Protein AF-A0A7Y4VAV0-F1 (afdb_monomer)

Foldseek 3Di:
DLVVLLVVLLVLLVVLLVQLVVQVVDDPVDVVFWGWDPQNSVVSNVLSPCSNVQSVPSVSSLVSLQVLLVVLCLQLVQCVVVQFHRVPRGGGHPSSSVVSNVSSVVSNCNSVPHDD

Sequence (116 aa):
MGALVSPLTRILGVVFVLIGVLGFFMSSPLLGIFEVDTIHNVIHLASGVVALVVGGNHAMARLYLIIFGLVYAAVALIGYMQGTTVLGIFPVNDADNILHAVIGAACLVVGFGSKS

Solvent-accessible surface area (backbone atoms only — not comparable to full-atom values): 5562 Å² total; per-residue (Å²): 78,56,86,48,32,29,58,50,30,32,51,49,9,52,52,25,34,50,50,16,53,46,51,78,80,48,65,71,37,44,96,76,63,32,49,55,45,75,59,44,19,50,53,30,29,54,53,7,49,52,27,49,71,32,17,82,40,61,70,52,13,27,50,47,27,36,55,52,11,52,50,26,39,49,48,17,53,46,22,67,75,59,60,48,25,42,93,81,69,36,54,35,38,72,58,38,27,51,50,29,36,53,51,8,50,54,25,35,53,38,24,70,58,22,78,130

Mean predicted aligned error: 2.39 Å

Structure (mmCIF, N/CA/C/O backbone):
data_AF-A0A7Y4VAV0-F1
#
_entry.id   AF-A0A7Y4VAV0-F1
#
loop_
_atom_site.group_PDB
_atom_site.id
_atom_site.type_symbol
_atom_site.label_atom_id
_atom_site.label_alt_id
_atom_site.label_comp_id
_atom_site.label_asym_id
_atom_site.label_entity_id
_atom_site.label_seq_id
_atom_site.pdbx_PDB_ins_code
_atom_site.Cartn_x
_atom_site.Cartn_y
_atom_site.Cartn_z
_atom_site.occupancy
_atom_site.B_iso_or_equiv
_atom_site.auth_seq_id
_atom_site.auth_comp_id
_atom_site.auth_asym_id
_atom_site.auth_atom_id
_atom_site.pdbx_PDB_model_num
ATOM 1 N N . MET A 1 1 ? -18.422 -3.225 8.120 1.00 83.19 1 MET A N 1
ATOM 2 C CA . MET A 1 1 ? -16.975 -3.368 7.831 1.00 83.19 1 MET A CA 1
ATOM 3 C C . MET A 1 1 ? -16.034 -2.977 8.975 1.00 83.19 1 MET A C 1
ATOM 5 O O . MET A 1 1 ? -14.845 -3.220 8.838 1.00 83.19 1 MET A O 1
ATOM 9 N N . GLY A 1 2 ? -16.501 -2.437 10.113 1.00 89.56 2 GLY A N 1
ATOM 10 C CA . GLY A 1 2 ? -15.606 -1.961 11.186 1.00 89.56 2 GLY A CA 1
ATOM 11 C C . GLY A 1 2 ? -14.581 -2.986 11.696 1.00 89.56 2 GLY A C 1
ATOM 12 O O . GLY A 1 2 ? -13.421 -2.631 11.867 1.00 89.56 2 GLY A O 1
ATOM 13 N N . ALA A 1 3 ? -14.978 -4.255 11.841 1.00 94.12 3 ALA A N 1
ATOM 14 C CA . ALA A 1 3 ? -14.088 -5.338 12.271 1.00 94.12 3 ALA A CA 1
ATOM 15 C C . ALA A 1 3 ? -12.962 -5.669 11.271 1.00 94.12 3 ALA A C 1
ATOM 17 O O . ALA A 1 3 ? -11.978 -6.290 11.655 1.00 94.12 3 ALA A O 1
ATOM 18 N N . LEU A 1 4 ? -13.090 -5.258 10.003 1.00 96.81 4 LEU A N 1
ATOM 19 C CA . LEU A 1 4 ? -12.103 -5.529 8.954 1.00 96.81 4 LEU A CA 1
ATOM 20 C C . LEU A 1 4 ? -11.006 -4.466 8.874 1.00 96.81 4 LEU A C 1
ATOM 22 O O . LEU A 1 4 ? -9.968 -4.746 8.291 1.00 96.81 4 LEU A O 1
ATOM 26 N N . VAL A 1 5 ? -11.211 -3.281 9.462 1.00 98.25 5 VAL A N 1
ATOM 27 C CA . VAL A 1 5 ? -10.295 -2.136 9.335 1.00 98.25 5 VAL A CA 1
ATOM 28 C C . VAL A 1 5 ? -8.883 -2.506 9.793 1.00 98.25 5 VAL A C 1
ATOM 30 O O . VAL A 1 5 ? -7.972 -2.576 8.976 1.00 98.25 5 VAL A O 1
ATOM 33 N N . SER A 1 6 ? -8.698 -2.81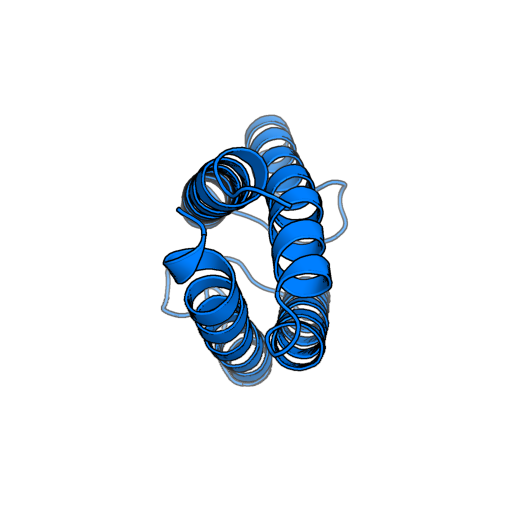5 11.078 1.00 97.88 6 SER A N 1
ATOM 34 C CA . SER A 1 6 ? -7.373 -3.144 11.616 1.00 97.88 6 SER A CA 1
ATOM 35 C C . SER A 1 6 ? -6.747 -4.403 10.995 1.00 97.88 6 SER A C 1
ATOM 37 O O . SER A 1 6 ? -5.568 -4.342 10.638 1.00 97.88 6 SER A O 1
ATOM 39 N N . PRO A 1 7 ? -7.471 -5.533 10.827 1.00 98.19 7 PRO A N 1
ATOM 40 C CA . PRO A 1 7 ? -6.908 -6.713 10.173 1.00 98.19 7 PRO A CA 1
ATOM 41 C C . PRO A 1 7 ? -6.442 -6.441 8.743 1.00 98.19 7 PRO A C 1
ATOM 43 O O . PRO A 1 7 ? -5.314 -6.794 8.410 1.00 98.19 7 PRO A O 1
ATOM 46 N N . LEU A 1 8 ? -7.261 -5.774 7.921 1.00 98.31 8 LEU A N 1
ATOM 47 C CA . LEU A 1 8 ? -6.904 -5.466 6.538 1.00 98.31 8 LEU A CA 1
ATOM 48 C C . LEU A 1 8 ? -5.672 -4.563 6.479 1.00 98.31 8 LEU A C 1
ATOM 50 O O . LEU A 1 8 ? -4.724 -4.889 5.772 1.00 98.31 8 LEU A O 1
ATOM 54 N N . THR A 1 9 ? -5.643 -3.476 7.256 1.00 98.69 9 THR A N 1
ATOM 55 C CA . THR A 1 9 ? -4.489 -2.566 7.299 1.00 98.69 9 THR A CA 1
ATOM 56 C C . THR A 1 9 ? -3.203 -3.304 7.677 1.00 98.69 9 THR A C 1
ATOM 58 O O . THR A 1 9 ? -2.170 -3.095 7.050 1.00 98.69 9 THR A O 1
ATOM 61 N N . ARG A 1 10 ? -3.250 -4.211 8.661 1.00 98.62 10 ARG A N 1
ATOM 62 C CA . ARG A 1 10 ? -2.074 -4.995 9.071 1.00 98.62 10 ARG A CA 1
ATOM 63 C C . ARG A 1 10 ? -1.650 -6.017 8.020 1.00 98.62 10 ARG A C 1
ATOM 65 O O . ARG A 1 10 ? -0.456 -6.155 7.785 1.00 98.62 10 ARG A O 1
ATOM 72 N N . ILE A 1 11 ? -2.602 -6.712 7.392 1.00 98.69 11 ILE A N 1
ATOM 73 C CA . ILE A 1 11 ? -2.319 -7.678 6.319 1.00 98.69 11 ILE A CA 1
ATOM 74 C C . ILE A 1 11 ? -1.648 -6.969 5.145 1.00 98.69 11 ILE A C 1
ATOM 76 O O . ILE A 1 11 ? -0.594 -7.417 4.702 1.00 98.69 11 ILE A O 1
ATOM 80 N N . LEU A 1 12 ? -2.203 -5.838 4.698 1.00 98.50 12 LEU A N 1
ATOM 81 C CA . LEU A 1 12 ? -1.570 -4.999 3.681 1.00 98.50 12 LEU A CA 1
ATOM 82 C C . LEU A 1 12 ? -0.170 -4.593 4.138 1.00 98.50 12 LEU A C 1
ATOM 84 O O . LEU A 1 12 ? 0.784 -4.797 3.401 1.00 98.50 12 LEU A O 1
ATOM 88 N N . GLY A 1 13 ? -0.024 -4.126 5.379 1.00 98.75 13 GLY A N 1
ATOM 89 C CA . GLY A 1 13 ? 1.271 -3.776 5.955 1.00 98.75 13 GLY A CA 1
ATOM 90 C C . GLY A 1 13 ? 2.330 -4.866 5.813 1.00 98.75 13 GLY A C 1
ATOM 91 O O . GLY A 1 13 ? 3.416 -4.604 5.302 1.00 98.75 13 GLY A O 1
ATOM 92 N N . VAL A 1 14 ? 2.002 -6.101 6.199 1.00 98.81 14 VAL A N 1
ATOM 93 C CA . VAL A 1 14 ? 2.910 -7.249 6.053 1.00 98.81 14 VAL A CA 1
ATOM 94 C C . VAL A 1 14 ? 3.218 -7.525 4.582 1.00 98.81 14 VAL A C 1
ATOM 96 O O . VAL A 1 14 ? 4.386 -7.654 4.228 1.00 98.81 14 VAL A O 1
ATOM 99 N N . VAL A 1 15 ? 2.199 -7.587 3.720 1.00 98.50 15 VAL A N 1
ATOM 100 C CA . VAL A 1 15 ? 2.376 -7.879 2.287 1.00 98.50 15 VAL A CA 1
ATOM 101 C C . VAL A 1 15 ? 3.272 -6.836 1.617 1.00 98.50 15 VAL A C 1
ATOM 103 O O . VAL A 1 15 ? 4.220 -7.204 0.930 1.00 98.50 15 VAL A O 1
ATOM 106 N N . PHE A 1 16 ? 3.035 -5.549 1.866 1.00 98.56 16 PHE A N 1
ATOM 107 C CA . PHE A 1 16 ? 3.810 -4.452 1.287 1.00 98.56 16 PHE A CA 1
ATOM 108 C C . PHE A 1 16 ? 5.258 -4.418 1.773 1.00 98.56 16 PHE A C 1
ATOM 110 O O . PHE A 1 16 ? 6.160 -4.189 0.970 1.00 98.56 16 PHE A O 1
ATOM 117 N N . VAL A 1 17 ? 5.505 -4.701 3.057 1.00 98.81 17 VAL A N 1
ATOM 118 C CA . VAL A 1 17 ? 6.876 -4.849 3.569 1.00 98.81 17 VAL A CA 1
ATOM 119 C C . VAL A 1 17 ? 7.576 -6.025 2.891 1.00 98.81 17 VAL A C 1
ATOM 121 O O . VAL A 1 17 ? 8.700 -5.867 2.424 1.00 98.81 17 VAL A O 1
ATOM 124 N N . LEU A 1 18 ? 6.924 -7.188 2.801 1.00 98.50 18 LEU A N 1
ATOM 125 C CA . LEU A 1 18 ? 7.520 -8.376 2.188 1.00 98.50 18 LEU A CA 1
ATOM 126 C C . LEU A 1 18 ? 7.843 -8.147 0.710 1.00 98.50 18 LEU A C 1
ATOM 128 O O . LEU A 1 18 ? 8.969 -8.400 0.298 1.00 98.50 18 LEU A O 1
ATOM 132 N N . ILE A 1 19 ? 6.893 -7.636 -0.072 1.00 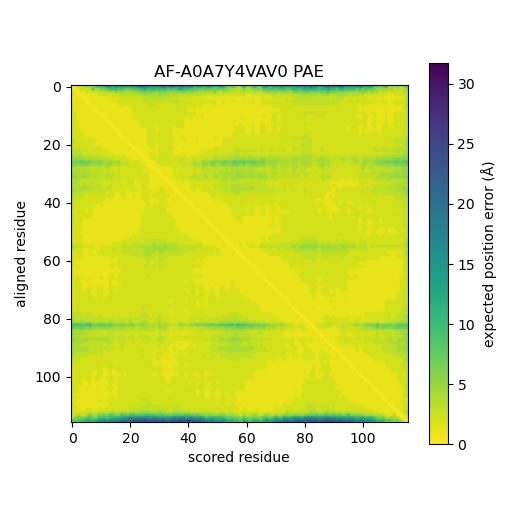97.75 19 ILE A N 1
ATOM 133 C CA . ILE A 1 19 ? 7.090 -7.364 -1.501 1.00 97.75 19 ILE A CA 1
ATOM 134 C C . ILE A 1 19 ? 8.139 -6.269 -1.718 1.00 97.75 19 ILE A C 1
ATOM 136 O O . ILE A 1 19 ? 9.027 -6.448 -2.547 1.00 97.75 19 ILE A O 1
ATOM 140 N N . GLY A 1 20 ? 8.102 -5.189 -0.929 1.00 98.00 20 GLY A N 1
ATOM 141 C CA . GLY A 1 20 ? 9.108 -4.129 -0.989 1.00 98.00 20 GLY A CA 1
ATOM 142 C C . GLY A 1 20 ? 10.517 -4.642 -0.691 1.00 98.00 20 GLY A C 1
ATOM 143 O O . GLY A 1 20 ? 11.454 -4.267 -1.383 1.00 98.00 20 GLY A O 1
ATOM 144 N N . VAL A 1 21 ? 10.680 -5.544 0.284 1.00 98.50 21 VAL A N 1
ATOM 145 C CA . VAL A 1 21 ? 11.970 -6.196 0.563 1.00 98.50 21 VAL A CA 1
ATOM 146 C C . VAL A 1 21 ? 12.367 -7.133 -0.576 1.00 98.50 21 VAL A C 1
ATOM 148 O O . VAL A 1 21 ? 13.473 -7.009 -1.094 1.00 98.50 21 VAL A O 1
ATOM 151 N N . LEU A 1 22 ? 11.487 -8.049 -0.990 1.00 98.06 22 LEU A N 1
ATOM 152 C CA . LEU A 1 22 ? 11.778 -9.036 -2.035 1.00 98.06 22 LEU A CA 1
ATOM 153 C C . LEU A 1 22 ? 12.196 -8.379 -3.354 1.00 98.06 22 LEU A C 1
ATOM 155 O O . LEU A 1 22 ? 13.113 -8.875 -4.005 1.00 98.06 22 LEU A O 1
ATOM 159 N N . GLY A 1 23 ? 11.598 -7.243 -3.712 1.00 97.44 23 GLY A N 1
ATOM 160 C CA . GLY A 1 23 ? 11.946 -6.507 -4.923 1.00 97.44 23 GLY A CA 1
ATOM 161 C C . GLY A 1 23 ? 13.393 -5.995 -4.974 1.00 97.44 23 GLY A C 1
ATOM 162 O O . GLY A 1 23 ? 13.898 -5.759 -6.066 1.00 97.44 23 GLY A O 1
ATOM 163 N N . PHE A 1 24 ? 14.096 -5.864 -3.841 1.00 97.56 24 PHE A N 1
ATOM 164 C CA . PHE A 1 24 ? 15.533 -5.538 -3.834 1.00 97.56 24 PHE A CA 1
ATOM 165 C C . PHE A 1 24 ? 16.440 -6.751 -4.070 1.00 97.56 24 PHE A C 1
ATOM 167 O O . PHE A 1 24 ? 17.615 -6.581 -4.390 1.00 97.56 24 PHE A O 1
ATOM 174 N N . PHE A 1 25 ? 15.923 -7.965 -3.879 1.00 96.81 25 PHE A N 1
ATOM 175 C CA . PHE A 1 25 ? 16.709 -9.204 -3.915 1.00 96.81 25 PHE A CA 1
ATOM 176 C C . PHE A 1 25 ? 16.317 -10.139 -5.063 1.00 96.81 25 PHE A C 1
ATOM 178 O O . PHE A 1 25 ? 16.977 -11.156 -5.276 1.00 96.81 25 PHE A O 1
ATOM 185 N N . MET A 1 26 ? 15.257 -9.817 -5.800 1.00 96.25 26 MET A N 1
ATOM 186 C CA . MET A 1 26 ? 14.745 -10.599 -6.921 1.00 96.25 26 MET A CA 1
ATOM 187 C C . MET A 1 26 ? 14.790 -9.777 -8.210 1.00 96.25 26 MET A C 1
ATOM 189 O O . MET A 1 26 ? 14.745 -8.551 -8.184 1.00 96.25 26 MET A O 1
ATOM 193 N N . SER A 1 27 ? 14.883 -10.457 -9.352 1.00 94.56 27 SER A N 1
ATOM 194 C CA . SER A 1 27 ? 14.823 -9.803 -10.661 1.00 94.56 27 SER A CA 1
ATOM 195 C C . SER A 1 27 ? 13.423 -9.248 -10.945 1.00 94.56 27 SER A C 1
ATOM 197 O O . SER A 1 27 ? 12.433 -9.876 -10.569 1.00 94.56 27 SER A O 1
ATOM 199 N N . SER A 1 28 ? 13.350 -8.112 -11.649 1.00 94.94 28 SER A N 1
ATOM 200 C CA . SER A 1 28 ? 12.102 -7.657 -12.277 1.00 94.94 28 SER A CA 1
ATOM 201 C C . SER A 1 28 ? 11.850 -8.452 -13.568 1.00 94.94 28 SER A C 1
ATOM 203 O O . SER A 1 28 ? 12.819 -8.713 -14.294 1.00 94.94 28 SER A O 1
ATOM 205 N N . PRO A 1 29 ? 10.598 -8.833 -13.881 1.00 96.69 29 PRO A N 1
ATOM 206 C CA . PRO A 1 29 ? 9.389 -8.650 -1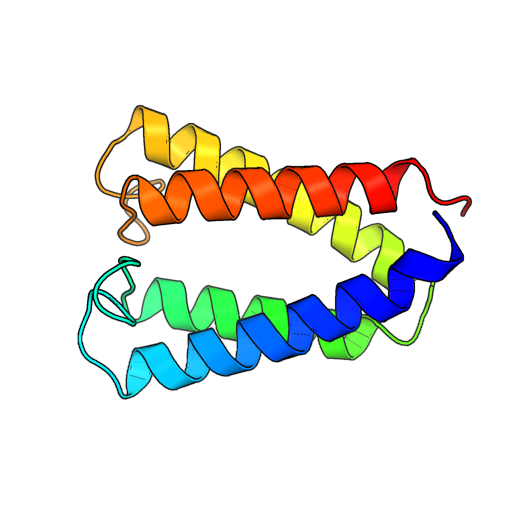3.070 1.00 96.69 29 PRO A CA 1
ATOM 207 C C . PRO A 1 29 ? 9.389 -9.527 -11.812 1.00 96.69 29 PRO A C 1
ATOM 209 O O . PRO A 1 29 ? 9.723 -10.715 -11.864 1.00 96.69 29 PRO A O 1
ATOM 212 N N . LEU A 1 30 ? 8.967 -8.971 -10.677 1.00 96.06 30 LEU A N 1
ATOM 213 C CA . LEU A 1 30 ? 8.842 -9.708 -9.425 1.00 96.06 30 LEU A CA 1
ATOM 214 C C . LEU A 1 30 ? 7.820 -10.841 -9.593 1.00 96.06 30 LEU A C 1
ATOM 216 O O . LEU A 1 30 ? 6.724 -10.644 -10.124 1.00 96.06 30 LEU A O 1
ATOM 220 N N . LEU A 1 31 ? 8.200 -12.049 -9.163 1.00 94.94 31 LEU A N 1
ATOM 221 C CA . LEU A 1 31 ? 7.451 -13.296 -9.400 1.00 94.94 31 LEU A CA 1
ATOM 222 C C . LEU A 1 31 ? 7.204 -13.613 -10.891 1.00 94.94 31 LEU A C 1
ATOM 224 O O . LEU A 1 31 ? 6.373 -14.462 -11.202 1.00 94.94 31 LEU A O 1
ATOM 228 N N . GLY A 1 32 ? 7.910 -12.947 -11.810 1.00 96.50 32 GLY A N 1
ATOM 229 C CA . GLY A 1 32 ? 7.679 -13.037 -13.251 1.00 96.50 32 GLY A CA 1
ATOM 230 C C . GLY A 1 32 ? 6.406 -12.331 -13.729 1.00 96.50 32 GLY A C 1
ATOM 231 O O . GLY A 1 32 ? 5.987 -12.578 -14.855 1.00 96.50 32 GLY A O 1
ATOM 232 N N . ILE A 1 33 ? 5.777 -11.496 -12.886 1.00 97.31 33 ILE A N 1
ATOM 233 C CA . ILE A 1 33 ? 4.458 -10.901 -13.161 1.00 97.31 33 ILE A CA 1
ATOM 234 C C . ILE A 1 33 ? 4.436 -9.381 -12.964 1.00 97.31 33 ILE A C 1
ATOM 236 O O . ILE A 1 33 ? 3.862 -8.695 -13.800 1.00 97.31 33 ILE A O 1
ATOM 240 N N . PHE A 1 34 ? 5.017 -8.849 -11.887 1.00 97.81 34 PHE A N 1
ATOM 241 C CA . PHE A 1 34 ? 4.829 -7.448 -11.473 1.00 97.81 34 PHE A CA 1
ATOM 242 C C . PHE A 1 34 ? 6.074 -6.609 -11.755 1.00 97.81 34 PHE A C 1
ATOM 244 O O . PHE A 1 34 ? 7.166 -6.991 -11.326 1.00 97.81 34 PHE A O 1
ATOM 251 N N . GLU A 1 35 ? 5.942 -5.489 -12.466 1.00 97.75 35 GLU A N 1
ATOM 252 C CA . GLU A 1 35 ? 7.082 -4.612 -12.729 1.00 97.75 35 GLU A CA 1
ATOM 253 C C . GLU A 1 35 ? 7.448 -3.829 -11.469 1.00 97.75 35 GLU A C 1
ATOM 255 O O . GLU A 1 35 ? 6.643 -3.113 -10.867 1.00 97.75 35 GLU A O 1
ATOM 260 N N . VAL A 1 36 ? 8.706 -3.954 -11.060 1.00 97.06 36 VAL A N 1
ATOM 261 C CA . VAL A 1 36 ? 9.233 -3.241 -9.901 1.00 97.06 36 VAL A CA 1
ATOM 262 C C . VAL A 1 36 ? 10.601 -2.667 -10.209 1.00 97.06 36 VAL A C 1
ATOM 264 O O . VAL A 1 36 ? 11.389 -3.214 -10.978 1.00 97.06 36 VAL A O 1
ATOM 267 N N . ASP A 1 37 ? 10.909 -1.565 -9.546 1.00 97.69 37 ASP A N 1
ATOM 268 C CA . ASP A 1 37 ? 12.245 -1.003 -9.501 1.00 97.69 37 ASP A CA 1
ATOM 269 C C . ASP A 1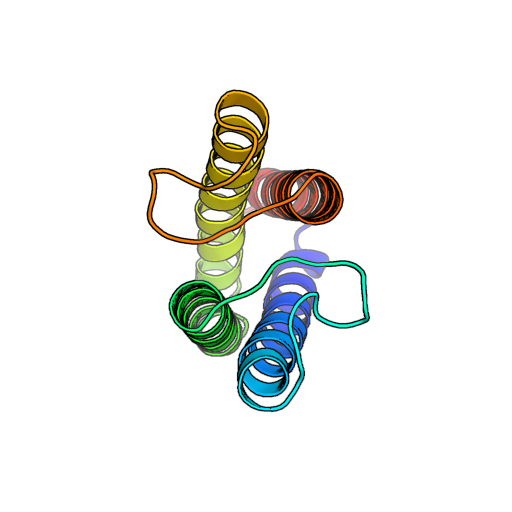 37 ? 12.574 -0.553 -8.075 1.00 97.69 37 ASP A C 1
ATOM 271 O O . ASP A 1 37 ? 11.789 -0.708 -7.134 1.00 97.69 37 ASP A O 1
ATOM 275 N N . THR A 1 38 ? 13.758 0.029 -7.909 1.00 98.12 38 THR A N 1
ATOM 276 C CA . THR A 1 38 ? 14.215 0.573 -6.630 1.00 98.12 38 THR A CA 1
ATOM 277 C C . THR A 1 38 ? 13.187 1.520 -6.005 1.00 98.12 38 THR A C 1
ATOM 279 O O . THR A 1 38 ? 12.934 1.430 -4.804 1.00 98.12 38 THR A O 1
ATOM 282 N N . ILE A 1 39 ? 12.584 2.421 -6.787 1.00 98.31 39 ILE A N 1
ATOM 283 C CA . ILE A 1 39 ? 11.661 3.435 -6.266 1.00 98.31 39 ILE A CA 1
ATOM 284 C C . ILE A 1 39 ? 10.334 2.786 -5.861 1.00 98.31 39 ILE A C 1
ATOM 286 O O . ILE A 1 39 ? 9.855 3.035 -4.752 1.00 98.31 39 ILE A O 1
ATOM 290 N N . HIS A 1 40 ? 9.779 1.906 -6.695 1.00 97.88 40 HIS A N 1
ATOM 291 C CA . HIS A 1 40 ? 8.556 1.157 -6.413 1.00 97.88 40 HIS A CA 1
ATOM 292 C C . HIS A 1 40 ? 8.697 0.349 -5.114 1.00 97.88 40 HIS A C 1
ATOM 294 O O . HIS A 1 40 ? 7.825 0.392 -4.244 1.00 97.88 40 HIS A O 1
ATOM 300 N N . ASN A 1 41 ? 9.848 -0.301 -4.921 1.00 98.44 41 ASN A N 1
ATOM 301 C CA . ASN A 1 41 ? 10.149 -1.083 -3.723 1.00 98.44 41 ASN A CA 1
ATOM 302 C C . ASN A 1 41 ? 10.228 -0.225 -2.453 1.00 98.44 41 ASN A C 1
ATOM 304 O O . ASN A 1 41 ? 9.699 -0.621 -1.411 1.00 98.44 41 ASN A O 1
ATOM 308 N N . VAL A 1 42 ? 10.835 0.968 -2.525 1.00 98.62 42 VAL A N 1
ATOM 309 C CA . VAL A 1 42 ? 10.840 1.923 -1.400 1.00 98.62 42 VAL A CA 1
ATOM 310 C C . VAL A 1 42 ? 9.419 2.380 -1.074 1.00 98.62 42 VAL A C 1
ATOM 312 O O . VAL A 1 42 ? 9.052 2.425 0.102 1.00 98.62 42 VAL A O 1
ATOM 315 N N . ILE A 1 43 ? 8.606 2.691 -2.088 1.00 98.31 43 ILE A N 1
ATOM 316 C CA . ILE A 1 43 ? 7.208 3.105 -1.905 1.00 98.31 43 ILE A CA 1
ATOM 317 C C . ILE A 1 43 ? 6.402 1.991 -1.226 1.00 98.31 43 ILE A C 1
ATOM 319 O O . ILE A 1 43 ? 5.671 2.267 -0.269 1.00 98.31 43 ILE A O 1
ATOM 323 N N . HIS A 1 44 ? 6.563 0.736 -1.656 1.00 98.44 44 HIS A N 1
ATOM 324 C CA . HIS A 1 44 ? 5.946 -0.425 -1.014 1.00 98.44 44 HIS A CA 1
ATOM 325 C C . HIS A 1 44 ? 6.386 -0.573 0.441 1.00 98.44 44 HIS A C 1
ATOM 327 O O . HIS A 1 44 ? 5.540 -0.647 1.334 1.00 98.44 44 HIS A O 1
ATOM 333 N N . LEU A 1 45 ? 7.691 -0.527 0.709 1.00 98.62 45 LEU A N 1
ATOM 334 C CA . LEU A 1 45 ? 8.219 -0.668 2.061 1.00 98.62 45 LEU A CA 1
ATOM 335 C C . LEU A 1 45 ? 7.698 0.435 2.993 1.00 98.62 45 LEU A C 1
ATOM 337 O O . LEU A 1 45 ? 7.206 0.140 4.083 1.00 98.62 45 LEU A O 1
ATOM 341 N N . ALA A 1 46 ? 7.747 1.695 2.556 1.00 98.62 46 ALA A N 1
ATOM 342 C CA . ALA A 1 46 ? 7.258 2.831 3.331 1.00 98.62 46 ALA A CA 1
ATOM 343 C C . ALA A 1 46 ? 5.751 2.718 3.603 1.00 98.62 46 ALA A C 1
ATOM 345 O O . ALA A 1 46 ? 5.311 2.872 4.744 1.00 98.62 46 ALA A O 1
ATOM 346 N N . SER A 1 47 ? 4.966 2.373 2.580 1.00 98.56 47 SER A N 1
ATOM 347 C CA . SER A 1 47 ? 3.522 2.170 2.709 1.00 98.56 47 SER A CA 1
ATOM 348 C C . SER A 1 47 ? 3.189 1.064 3.705 1.00 98.56 47 SER A C 1
ATOM 350 O O . SER A 1 47 ? 2.301 1.242 4.543 1.00 98.56 47 SER A O 1
ATOM 352 N N . GLY A 1 48 ? 3.918 -0.054 3.642 1.00 98.75 48 GLY A N 1
ATOM 353 C CA . GLY A 1 48 ? 3.719 -1.197 4.520 1.00 98.75 48 GLY A CA 1
ATOM 354 C C . GLY A 1 48 ? 4.080 -0.894 5.974 1.00 98.75 48 GLY A C 1
ATOM 355 O O . GLY A 1 48 ? 3.301 -1.196 6.878 1.00 98.75 48 GLY A O 1
ATOM 356 N N . VAL A 1 49 ? 5.206 -0.214 6.211 1.00 98.81 49 VAL A N 1
ATOM 357 C CA . VAL A 1 49 ? 5.615 0.226 7.556 1.00 98.81 49 VAL A CA 1
ATOM 358 C C . VAL A 1 49 ? 4.572 1.159 8.165 1.00 98.81 49 VAL A C 1
ATOM 360 O O . VAL A 1 49 ? 4.151 0.935 9.300 1.00 98.81 49 VAL A O 1
ATOM 363 N N . VAL A 1 50 ? 4.098 2.162 7.417 1.00 98.81 50 VAL A N 1
ATOM 364 C CA . VAL A 1 50 ? 3.047 3.072 7.899 1.00 98.81 50 VAL A CA 1
ATOM 365 C C . VAL A 1 50 ? 1.791 2.285 8.276 1.00 98.81 50 VAL A C 1
ATOM 367 O O . VAL A 1 50 ? 1.260 2.492 9.367 1.00 98.81 50 VAL A O 1
ATOM 370 N N . ALA A 1 51 ? 1.354 1.340 7.437 1.00 98.75 51 ALA A N 1
ATOM 371 C CA . ALA A 1 51 ? 0.188 0.504 7.715 1.00 98.75 51 ALA A CA 1
ATOM 372 C C . ALA A 1 51 ? 0.339 -0.296 9.020 1.00 98.75 51 ALA A C 1
ATOM 374 O O . ALA A 1 51 ? -0.585 -0.344 9.833 1.00 98.75 51 ALA A O 1
ATOM 375 N N . LEU A 1 52 ? 1.508 -0.899 9.255 1.00 98.75 52 LEU A N 1
ATOM 376 C CA . LEU A 1 52 ? 1.783 -1.660 10.477 1.00 98.75 52 LEU A CA 1
ATOM 377 C C . LEU A 1 52 ? 1.771 -0.769 11.722 1.00 98.75 52 LEU A C 1
ATOM 379 O O . LEU A 1 52 ? 1.189 -1.160 12.736 1.00 98.75 52 LEU A O 1
ATOM 383 N N . VAL A 1 53 ? 2.350 0.433 11.633 1.00 98.75 53 VAL A N 1
ATOM 384 C CA . VAL A 1 53 ? 2.359 1.417 12.725 1.00 98.75 53 VAL A CA 1
ATOM 385 C C . VAL A 1 53 ? 0.936 1.838 13.091 1.00 98.75 53 VAL A C 1
ATOM 387 O O . VAL A 1 53 ? 0.573 1.837 14.267 1.00 98.75 53 VAL A O 1
ATOM 390 N N . VAL A 1 54 ? 0.098 2.161 12.102 1.00 98.50 54 VAL A N 1
ATOM 391 C CA . VAL A 1 54 ? -1.261 2.660 12.371 1.00 98.50 54 VAL A CA 1
ATOM 392 C C . VAL A 1 54 ? -2.291 1.554 12.605 1.00 98.50 54 VAL A C 1
ATOM 394 O O . VAL A 1 54 ? -3.344 1.812 13.185 1.00 98.50 54 VAL A O 1
ATOM 397 N N . GLY A 1 55 ? -2.008 0.314 12.198 1.00 97.75 55 GLY A N 1
ATOM 398 C CA . GLY A 1 55 ? -2.973 -0.789 12.158 1.00 97.75 55 GLY A CA 1
ATOM 399 C C . GLY A 1 55 ? -3.553 -1.196 13.517 1.00 97.75 55 GLY A C 1
ATOM 400 O O . GLY A 1 55 ? -4.573 -1.882 13.571 1.00 97.75 55 GLY A O 1
ATOM 401 N N . GLY A 1 56 ? -2.922 -0.803 14.629 1.00 96.00 56 GLY A N 1
ATOM 402 C CA . GLY A 1 56 ? -3.438 -1.018 15.987 1.00 96.00 56 GLY A CA 1
ATOM 403 C C . GLY A 1 56 ? -4.455 0.010 16.478 1.00 96.00 56 GLY A C 1
ATOM 404 O O . GLY A 1 56 ? -5.132 -0.255 17.466 1.00 96.00 56 GLY A O 1
ATOM 405 N N . ASN A 1 57 ? -4.599 1.144 15.796 1.00 97.69 57 ASN A N 1
ATOM 406 C CA . ASN A 1 57 ? -5.573 2.173 16.133 1.00 97.69 57 ASN A CA 1
ATOM 407 C C . ASN A 1 57 ? -6.651 2.216 15.048 1.00 97.69 57 ASN A C 1
ATOM 409 O O . ASN A 1 57 ? -6.349 2.490 13.891 1.00 97.69 57 ASN A O 1
ATOM 413 N N . HIS A 1 58 ? -7.907 1.960 15.416 1.00 96.44 58 HIS A N 1
ATOM 414 C CA . HIS A 1 58 ? -9.003 1.848 14.449 1.00 96.44 58 HIS A CA 1
ATOM 415 C C . HIS A 1 58 ? -9.187 3.114 13.599 1.00 96.44 58 HIS A C 1
ATOM 417 O O . HIS A 1 58 ? -9.235 3.019 12.374 1.00 96.44 58 HIS A O 1
ATOM 423 N N . ALA A 1 59 ? -9.196 4.295 14.224 1.00 97.56 59 ALA A N 1
ATOM 424 C CA . ALA A 1 59 ? -9.378 5.563 13.521 1.00 97.56 59 ALA A CA 1
ATOM 425 C C . ALA A 1 59 ? -8.231 5.845 12.536 1.00 97.56 59 ALA A C 1
ATOM 427 O O . ALA A 1 59 ? -8.475 6.236 11.393 1.00 97.56 59 ALA A O 1
ATOM 428 N N . MET A 1 60 ? -6.984 5.597 12.949 1.00 98.25 60 MET A N 1
ATOM 429 C CA . MET A 1 60 ? -5.811 5.795 12.087 1.00 98.25 60 MET A CA 1
ATOM 430 C C . MET A 1 60 ? -5.737 4.750 10.969 1.00 98.2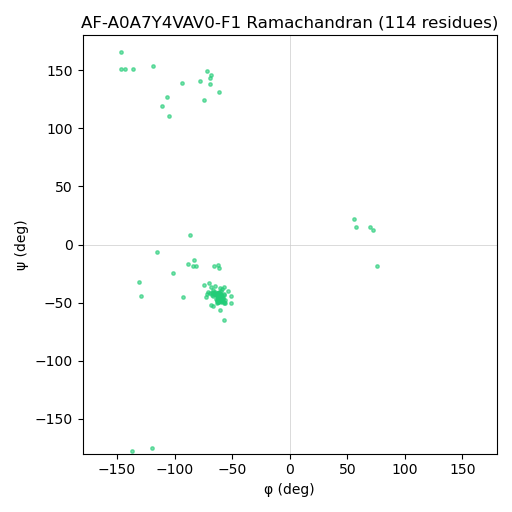5 60 MET A C 1
ATOM 432 O O . MET A 1 60 ? -5.459 5.096 9.824 1.00 98.25 60 MET A O 1
ATOM 436 N N . ALA A 1 61 ? -6.043 3.487 11.267 1.00 98.38 61 ALA A N 1
ATOM 437 C CA . ALA A 1 61 ? -6.110 2.413 10.282 1.00 98.38 61 ALA A CA 1
ATOM 438 C C . ALA A 1 61 ? -7.192 2.686 9.226 1.00 98.38 61 ALA A C 1
ATOM 440 O O . ALA A 1 61 ? -6.952 2.517 8.032 1.00 98.38 61 ALA A O 1
ATOM 441 N N . ARG A 1 62 ? -8.360 3.188 9.646 1.00 98.31 62 ARG A N 1
ATOM 442 C CA . ARG A 1 62 ? -9.438 3.610 8.744 1.00 98.31 62 ARG A CA 1
ATOM 443 C C . ARG A 1 62 ? -8.998 4.758 7.844 1.00 98.31 62 ARG A C 1
ATOM 445 O O . ARG A 1 62 ? -9.226 4.699 6.638 1.00 98.31 62 ARG A O 1
ATOM 452 N N . LEU A 1 63 ? -8.374 5.788 8.418 1.00 98.50 63 LEU A N 1
ATOM 453 C CA . LEU A 1 63 ? -7.858 6.923 7.654 1.00 98.50 63 LEU A CA 1
ATOM 454 C C . LEU A 1 63 ? -6.811 6.470 6.630 1.00 98.50 63 LEU A C 1
ATOM 456 O O . LEU A 1 63 ? -6.880 6.877 5.472 1.00 98.50 63 LEU A O 1
ATOM 460 N N . TYR A 1 64 ? -5.903 5.578 7.032 1.00 98.62 64 TYR A N 1
ATOM 461 C CA . TYR A 1 64 ? -4.926 4.974 6.134 1.00 98.62 64 TYR A CA 1
ATOM 462 C C . TYR A 1 64 ? -5.602 4.261 4.964 1.00 98.62 64 TYR A C 1
ATOM 464 O O . TYR A 1 64 ? -5.259 4.555 3.830 1.00 98.62 64 TYR A O 1
ATOM 472 N N . LEU A 1 65 ? -6.594 3.391 5.199 1.00 98.69 65 LEU A N 1
ATOM 473 C CA . LEU A 1 65 ? -7.287 2.685 4.111 1.00 98.69 65 LEU A CA 1
ATOM 474 C C . LEU A 1 65 ? -7.947 3.650 3.118 1.00 98.69 65 LEU A C 1
ATOM 476 O O . LEU A 1 65 ? -7.901 3.415 1.917 1.00 98.69 65 LEU A O 1
ATOM 480 N N . ILE A 1 66 ? -8.530 4.753 3.591 1.00 98.75 66 ILE A N 1
ATOM 481 C CA . ILE A 1 66 ? -9.139 5.751 2.701 1.00 98.75 66 ILE A CA 1
ATOM 482 C C . ILE A 1 66 ? -8.066 6.436 1.849 1.00 98.75 66 ILE A C 1
ATOM 484 O O . ILE A 1 66 ? -8.178 6.448 0.625 1.00 98.75 66 ILE A O 1
ATOM 488 N N . ILE A 1 67 ? -7.020 6.981 2.476 1.00 98.75 67 ILE A N 1
ATOM 489 C CA . ILE A 1 67 ? -5.955 7.702 1.764 1.00 98.75 67 ILE A CA 1
ATOM 490 C C . ILE A 1 67 ? -5.228 6.759 0.804 1.00 98.75 67 ILE A C 1
ATOM 492 O O . ILE A 1 67 ? -5.098 7.055 -0.380 1.00 98.75 67 ILE A O 1
ATOM 496 N N . PHE A 1 68 ? -4.797 5.604 1.302 1.00 98.69 68 PHE A N 1
ATOM 497 C CA . PHE A 1 68 ? -4.092 4.593 0.528 1.00 98.69 68 PHE A CA 1
ATOM 498 C C . PHE A 1 68 ? -4.946 4.075 -0.629 1.00 98.69 68 PHE A C 1
ATOM 500 O O . PHE A 1 68 ? -4.460 3.959 -1.748 1.00 98.69 68 PHE A O 1
ATOM 507 N N . GLY A 1 69 ? -6.240 3.847 -0.391 1.00 98.81 69 GLY A N 1
ATOM 508 C CA . GLY A 1 69 ? -7.178 3.434 -1.426 1.00 98.81 69 GLY A CA 1
ATOM 509 C C . GLY A 1 69 ? -7.329 4.464 -2.549 1.00 98.81 69 GLY A C 1
ATOM 510 O O . GLY A 1 69 ? -7.338 4.089 -3.719 1.00 98.81 69 GLY A O 1
ATOM 511 N N . LEU A 1 70 ? -7.384 5.759 -2.213 1.00 98.81 70 LEU A N 1
ATOM 512 C CA . LEU A 1 70 ? -7.433 6.843 -3.202 1.00 98.81 70 LEU A CA 1
ATOM 513 C C . LEU A 1 70 ? -6.132 6.924 -4.006 1.00 98.81 70 LEU A C 1
ATOM 515 O O . LEU A 1 70 ? -6.176 7.061 -5.227 1.00 98.81 70 LEU A O 1
ATOM 519 N N . VAL A 1 71 ? -4.983 6.797 -3.335 1.00 98.62 71 VAL A N 1
ATOM 520 C CA . VAL A 1 71 ? -3.670 6.767 -3.993 1.00 98.62 71 VAL A CA 1
ATOM 521 C C . VAL A 1 71 ? -3.583 5.587 -4.959 1.00 98.62 71 VAL A C 1
ATOM 523 O O . VAL A 1 71 ? -3.204 5.780 -6.106 1.00 98.62 71 VAL A O 1
ATOM 526 N N . TYR A 1 72 ? -3.995 4.388 -4.549 1.00 98.31 72 TYR A N 1
ATOM 527 C CA . TYR A 1 72 ? -3.913 3.183 -5.382 1.00 98.31 72 TYR A CA 1
ATOM 528 C C . TYR A 1 72 ? -4.860 3.225 -6.579 1.00 98.31 72 TYR A C 1
ATOM 530 O O . TYR A 1 72 ? -4.488 2.807 -7.674 1.00 98.31 72 TYR A O 1
ATOM 538 N N . ALA A 1 73 ? -6.053 3.799 -6.404 1.00 98.62 73 ALA A N 1
ATOM 539 C CA . ALA A 1 73 ? -6.955 4.065 -7.517 1.00 98.62 73 ALA A CA 1
ATOM 540 C C . ALA A 1 73 ? -6.338 5.052 -8.525 1.00 98.62 73 ALA A C 1
ATOM 542 O O . ALA A 1 73 ? -6.428 4.830 -9.732 1.00 98.62 73 ALA A O 1
ATOM 543 N N . ALA A 1 74 ? -5.673 6.112 -8.048 1.00 98.62 74 ALA A N 1
ATOM 544 C CA . ALA A 1 74 ? -4.983 7.069 -8.911 1.00 98.62 74 ALA A CA 1
ATOM 545 C C . ALA A 1 74 ? -3.779 6.439 -9.631 1.00 98.62 74 ALA A C 1
ATOM 547 O O . ALA A 1 74 ? -3.629 6.632 -10.834 1.00 98.62 74 ALA A O 1
ATOM 548 N N . VAL A 1 75 ? -2.963 5.653 -8.922 1.00 98.44 75 VAL A N 1
ATOM 549 C CA . VAL A 1 75 ? -1.825 4.905 -9.483 1.00 98.44 75 VAL A CA 1
ATOM 550 C C . VAL A 1 75 ? -2.295 3.979 -10.604 1.00 98.44 75 VAL A C 1
ATOM 552 O O . VAL A 1 75 ? -1.750 4.051 -11.700 1.00 98.44 75 VAL A O 1
ATOM 555 N N . ALA A 1 76 ? -3.342 3.179 -10.374 1.00 98.50 76 ALA A N 1
ATOM 556 C CA . ALA A 1 76 ? -3.896 2.286 -11.392 1.00 98.50 76 ALA A CA 1
ATOM 557 C C . ALA A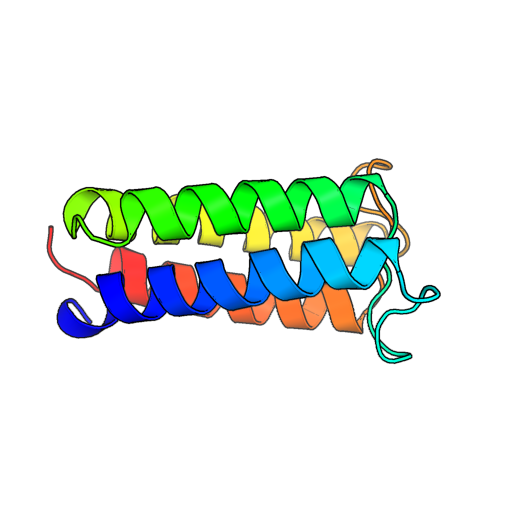 1 76 ? -4.430 3.050 -12.614 1.00 98.50 76 ALA A C 1
ATOM 559 O O . ALA A 1 76 ? -4.160 2.675 -13.753 1.00 98.50 76 ALA A O 1
ATOM 560 N N . LEU A 1 77 ? -5.172 4.141 -12.389 1.00 98.62 77 LEU A N 1
ATOM 561 C CA . LEU A 1 77 ? -5.722 4.963 -13.468 1.00 98.62 77 LEU A CA 1
ATOM 562 C C . LEU A 1 77 ? -4.612 5.583 -14.326 1.00 98.62 77 LEU A C 1
ATOM 564 O O . LEU A 1 77 ? -4.650 5.479 -15.549 1.00 98.62 77 LEU A O 1
ATOM 568 N N . ILE A 1 78 ? -3.618 6.207 -13.691 1.00 98.62 78 ILE A N 1
ATOM 569 C CA . ILE A 1 78 ? -2.487 6.832 -14.386 1.00 98.62 78 ILE A CA 1
ATOM 570 C C . ILE A 1 78 ? -1.668 5.771 -15.122 1.00 98.62 78 ILE A C 1
ATOM 572 O O . ILE A 1 78 ? -1.302 5.985 -16.276 1.00 98.62 78 ILE A O 1
ATOM 576 N N . GLY A 1 79 ? -1.425 4.624 -14.487 1.00 98.25 79 GLY A N 1
ATOM 577 C CA . GLY A 1 79 ? -0.701 3.512 -15.088 1.00 98.25 79 GLY A CA 1
ATOM 578 C C . GLY A 1 79 ? -1.378 2.992 -16.354 1.00 98.25 79 GLY A C 1
ATOM 579 O O . GLY A 1 79 ? -0.706 2.835 -17.369 1.00 98.25 79 GLY A O 1
ATOM 580 N N . TYR A 1 80 ? -2.706 2.839 -16.365 1.00 98.12 80 TYR A N 1
ATOM 581 C CA . TYR A 1 80 ? -3.440 2.502 -17.592 1.00 98.12 80 TYR A CA 1
ATOM 582 C C . TYR A 1 80 ? -3.380 3.599 -18.660 1.00 98.12 80 TYR A C 1
ATOM 584 O O . TYR A 1 80 ? -3.327 3.294 -19.849 1.00 98.12 80 TYR A O 1
ATOM 592 N N . MET A 1 81 ? -3.393 4.874 -18.262 1.00 98.12 81 MET A N 1
ATOM 593 C CA . MET A 1 81 ? -3.303 5.992 -19.208 1.00 98.12 81 MET A CA 1
ATOM 594 C C . MET A 1 81 ? -1.919 6.109 -19.861 1.00 98.12 81 MET A C 1
ATOM 596 O O . MET A 1 81 ? -1.828 6.559 -21.001 1.00 98.12 81 MET A O 1
ATOM 600 N N . GLN A 1 82 ? -0.848 5.754 -19.145 1.00 97.75 82 GLN A N 1
ATOM 601 C CA . GLN A 1 82 ? 0.541 5.932 -19.592 1.00 97.75 82 GLN A CA 1
ATOM 602 C C . GLN A 1 82 ? 1.193 4.643 -20.113 1.00 97.75 82 GLN A C 1
ATOM 604 O O . GLN A 1 82 ? 2.129 4.712 -20.906 1.00 97.75 82 GLN A O 1
ATOM 609 N N . GLY A 1 83 ? 0.717 3.473 -19.687 1.00 93.12 83 GLY A N 1
ATOM 610 C CA . GLY A 1 83 ? 1.080 2.149 -20.200 1.00 93.12 83 GLY A CA 1
ATOM 611 C C . GLY A 1 83 ? 2.442 1.596 -19.773 1.00 93.12 83 GLY A C 1
ATOM 612 O O . GLY A 1 83 ? 2.655 0.396 -19.895 1.00 93.12 83 GLY A O 1
ATOM 613 N N . THR A 1 84 ? 3.368 2.429 -19.290 1.00 94.50 84 THR A N 1
ATOM 614 C CA . THR A 1 84 ? 4.740 1.987 -18.960 1.00 94.50 84 THR A CA 1
ATOM 615 C C . THR A 1 84 ? 5.224 2.417 -17.583 1.00 94.50 84 THR A C 1
ATOM 617 O O . THR A 1 84 ? 6.024 1.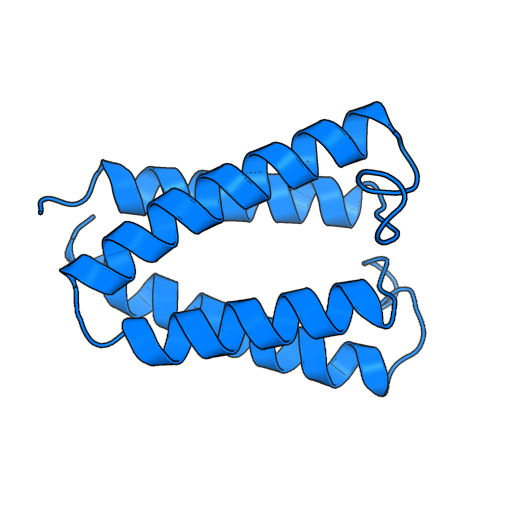723 -16.962 1.00 94.50 84 THR A O 1
ATOM 620 N N . THR A 1 85 ? 4.778 3.573 -17.099 1.00 97.31 85 THR A N 1
ATOM 621 C CA . THR A 1 85 ? 5.192 4.141 -15.813 1.00 97.31 85 THR A CA 1
ATOM 622 C C . THR A 1 85 ? 4.035 4.903 -15.188 1.00 97.31 85 THR A C 1
ATOM 624 O O . THR A 1 85 ? 3.067 5.239 -15.868 1.00 97.31 85 THR A O 1
ATOM 627 N N . VAL A 1 86 ? 4.153 5.217 -13.900 1.00 98.00 86 VAL A N 1
ATOM 628 C CA . VAL A 1 86 ? 3.255 6.152 -13.215 1.00 98.00 86 VAL A CA 1
ATOM 629 C C . VAL A 1 86 ? 3.987 7.470 -13.013 1.00 98.00 86 VAL A C 1
ATOM 631 O O . VAL A 1 86 ? 4.935 7.557 -12.234 1.00 98.00 86 VAL A O 1
ATOM 634 N N . LEU A 1 87 ? 3.557 8.502 -13.740 1.00 97.62 87 LEU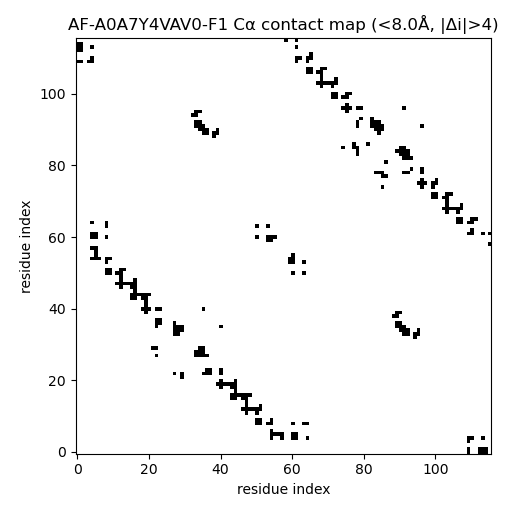 A N 1
ATOM 635 C CA . LEU A 1 87 ? 4.141 9.849 -13.739 1.00 97.62 87 LEU A CA 1
ATOM 636 C C . LEU A 1 87 ? 5.646 9.882 -14.076 1.00 97.62 87 LEU A C 1
ATOM 638 O O . LEU A 1 87 ? 6.331 10.836 -13.715 1.00 97.62 87 LEU A O 1
ATOM 642 N N . GLY A 1 88 ? 6.171 8.851 -14.746 1.00 96.88 88 GLY A N 1
ATOM 643 C CA . GLY A 1 88 ? 7.608 8.694 -14.987 1.00 96.88 88 GLY A CA 1
ATOM 644 C C . GLY A 1 88 ? 8.437 8.373 -13.735 1.00 96.88 88 GLY A C 1
ATOM 645 O O . GLY A 1 88 ? 9.654 8.526 -13.778 1.00 96.88 88 GLY A O 1
ATOM 646 N N . ILE A 1 89 ? 7.805 7.971 -12.623 1.00 97.69 89 ILE A N 1
ATOM 647 C CA . ILE A 1 89 ? 8.474 7.747 -11.329 1.00 97.69 89 ILE A CA 1
ATOM 648 C C . ILE A 1 89 ? 8.906 6.288 -11.152 1.00 97.69 89 ILE A C 1
ATOM 650 O O . ILE A 1 89 ? 10.018 6.042 -10.700 1.00 97.69 89 ILE A O 1
ATOM 654 N N . PHE A 1 90 ? 8.033 5.334 -11.478 1.00 97.88 90 PHE A N 1
ATOM 655 C CA . PHE A 1 90 ? 8.304 3.896 -11.379 1.00 97.88 90 PHE A CA 1
ATOM 656 C C . PHE A 1 90 ? 7.567 3.134 -12.493 1.00 97.88 90 PHE A C 1
ATOM 658 O O . PHE A 1 90 ? 6.526 3.622 -12.962 1.00 97.88 90 PHE A O 1
ATOM 665 N N . PRO A 1 91 ? 8.094 1.980 -12.949 1.00 97.62 91 PRO A N 1
ATOM 666 C CA . PRO A 1 91 ? 7.466 1.177 -13.988 1.00 97.62 91 PRO A CA 1
ATOM 667 C C . PRO A 1 91 ? 6.211 0.478 -13.467 1.00 97.62 91 PRO A C 1
ATOM 669 O O . PRO A 1 91 ? 6.121 0.133 -12.290 1.00 97.62 91 PRO A O 1
ATOM 672 N N . VAL A 1 92 ? 5.252 0.269 -14.365 1.00 97.88 92 VAL A N 1
ATOM 673 C CA . VAL A 1 92 ? 4.057 -0.548 -14.127 1.00 97.88 92 VAL A CA 1
ATOM 674 C C . VAL A 1 92 ? 3.698 -1.306 -15.395 1.00 97.88 92 VAL A C 1
ATOM 676 O O . VAL A 1 92 ? 3.928 -0.817 -16.504 1.00 97.88 92 VAL A O 1
ATOM 679 N N . ASN A 1 93 ? 3.079 -2.468 -15.236 1.00 97.81 93 ASN A N 1
ATOM 680 C CA . ASN A 1 93 ? 2.425 -3.193 -16.317 1.00 97.81 93 ASN A CA 1
ATOM 681 C C . ASN A 1 93 ? 0.921 -3.397 -16.039 1.00 97.81 93 ASN A C 1
ATOM 683 O O . ASN A 1 93 ? 0.366 -2.899 -15.056 1.00 97.81 93 ASN A O 1
ATOM 687 N N . ASP A 1 94 ? 0.240 -4.142 -16.912 1.00 97.94 94 ASP A N 1
ATOM 688 C CA . ASP A 1 94 ? -1.187 -4.436 -16.744 1.00 97.94 94 ASP A CA 1
ATOM 689 C C . ASP A 1 94 ? -1.494 -5.191 -15.444 1.00 97.94 94 ASP A C 1
ATOM 691 O O . ASP A 1 94 ? -2.510 -4.916 -14.804 1.00 97.94 94 ASP A O 1
ATOM 695 N N . ALA A 1 95 ? -0.627 -6.116 -15.024 1.00 98.12 95 ALA A N 1
ATOM 696 C CA . ALA A 1 95 ? -0.815 -6.861 -13.784 1.00 98.12 95 ALA A CA 1
ATOM 697 C C . ALA A 1 95 ? -0.711 -5.943 -12.555 1.00 98.12 95 ALA A C 1
ATOM 699 O O . ALA A 1 95 ? -1.547 -6.050 -11.654 1.00 98.12 95 ALA A O 1
ATOM 700 N N . ASP A 1 96 ? 0.240 -5.004 -12.547 1.00 98.25 96 ASP A N 1
ATOM 701 C CA . ASP A 1 96 ? 0.350 -3.967 -11.515 1.00 98.25 96 ASP A CA 1
ATOM 702 C C . ASP A 1 96 ? -0.914 -3.108 -11.470 1.00 98.25 96 ASP A C 1
ATOM 704 O O . ASP A 1 96 ? -1.509 -2.926 -10.408 1.00 98.25 96 ASP A O 1
ATOM 708 N N . ASN A 1 97 ? -1.382 -2.623 -12.623 1.00 98.38 97 ASN A N 1
ATOM 709 C CA . ASN A 1 97 ? -2.557 -1.754 -12.699 1.00 98.38 97 ASN A CA 1
ATOM 710 C C . ASN A 1 97 ? -3.830 -2.449 -12.190 1.00 98.38 97 ASN A C 1
ATOM 712 O O . ASN A 1 97 ? -4.595 -1.852 -11.426 1.00 98.38 97 ASN A O 1
ATOM 716 N N . ILE A 1 98 ? -4.038 -3.723 -12.545 1.00 98.56 98 ILE A N 1
ATOM 717 C CA . ILE A 1 98 ? -5.154 -4.531 -12.027 1.00 98.56 98 ILE A CA 1
ATOM 718 C C . ILE A 1 98 ? -5.030 -4.696 -10.512 1.00 98.56 98 ILE A C 1
ATOM 720 O O . ILE A 1 98 ? -6.001 -4.465 -9.785 1.00 98.56 98 ILE A O 1
ATOM 724 N N . LEU A 1 99 ? -3.852 -5.090 -10.022 1.00 98.25 99 LEU A N 1
ATOM 725 C CA . LEU A 1 99 ? -3.630 -5.319 -8.597 1.00 98.25 99 LEU A CA 1
ATOM 726 C C . LEU A 1 99 ? -3.858 -4.034 -7.790 1.00 98.25 99 LEU A C 1
ATOM 728 O O . LEU A 1 99 ? -4.568 -4.057 -6.782 1.00 98.25 99 LEU A O 1
ATOM 732 N N . HIS A 1 100 ? -3.330 -2.905 -8.261 1.00 98.50 100 HIS A N 1
ATOM 733 C CA . HIS A 1 100 ? -3.528 -1.598 -7.647 1.00 98.50 100 HIS A CA 1
ATOM 734 C C . HIS A 1 100 ? -5.003 -1.195 -7.618 1.00 98.50 100 HIS A C 1
ATOM 736 O O . HIS A 1 100 ? -5.486 -0.746 -6.578 1.00 98.50 100 HIS A O 1
ATOM 742 N N . ALA A 1 101 ? -5.751 -1.425 -8.701 1.00 98.69 101 ALA A N 1
ATOM 743 C CA . ALA A 1 101 ? -7.185 -1.152 -8.739 1.00 98.69 101 ALA A CA 1
ATOM 744 C C . ALA A 1 101 ? -7.963 -2.004 -7.721 1.00 98.69 101 ALA A C 1
ATOM 746 O O . ALA A 1 101 ? -8.806 -1.477 -6.992 1.00 98.69 101 ALA A O 1
ATOM 747 N N . VAL A 1 102 ? -7.658 -3.303 -7.620 1.00 98.69 102 VAL A N 1
ATOM 748 C CA . VAL A 1 102 ? -8.306 -4.223 -6.668 1.00 98.69 102 VAL A CA 1
ATOM 749 C C . VAL A 1 102 ? -8.003 -3.827 -5.223 1.00 98.69 102 VAL A C 1
ATOM 751 O O . VAL A 1 102 ? -8.923 -3.737 -4.406 1.00 98.69 102 VAL A O 1
ATOM 754 N N . ILE A 1 103 ? -6.737 -3.544 -4.903 1.00 98.50 103 ILE A N 1
ATOM 755 C CA . ILE A 1 103 ? -6.327 -3.083 -3.569 1.00 98.50 103 ILE A CA 1
ATOM 756 C C . ILE A 1 103 ? -6.994 -1.743 -3.247 1.00 98.50 103 ILE A C 1
ATOM 758 O O . ILE A 1 103 ? -7.562 -1.588 -2.166 1.00 98.50 103 ILE A O 1
ATOM 762 N N . GLY A 1 104 ? -6.981 -0.797 -4.189 1.00 98.69 104 GLY A N 1
ATOM 763 C CA . GLY A 1 104 ? -7.618 0.509 -4.047 1.00 98.69 104 GLY A CA 1
ATOM 764 C C . GLY A 1 104 ? -9.106 0.386 -3.729 1.00 98.69 104 GLY A C 1
ATOM 765 O O . GLY A 1 104 ? -9.580 0.934 -2.732 1.00 98.69 104 GLY A O 1
ATOM 766 N N . ALA A 1 105 ? -9.833 -0.412 -4.511 1.00 98.75 105 ALA A N 1
ATOM 767 C CA . ALA A 1 105 ? -11.251 -0.672 -4.297 1.00 98.75 105 ALA A CA 1
ATOM 768 C C . ALA A 1 105 ? -11.524 -1.323 -2.932 1.00 98.75 105 ALA A C 1
ATOM 770 O O . ALA A 1 105 ? -12.390 -0.851 -2.193 1.00 98.75 105 ALA A O 1
ATOM 771 N N . ALA A 1 106 ? -10.770 -2.362 -2.554 1.00 98.50 106 ALA A N 1
ATOM 772 C CA . ALA A 1 106 ? -10.932 -3.035 -1.264 1.00 98.50 106 ALA A CA 1
ATOM 773 C C . ALA A 1 106 ? -10.715 -2.072 -0.083 1.00 98.50 106 ALA A C 1
ATOM 775 O O . ALA A 1 106 ? -11.522 -2.028 0.851 1.00 98.50 106 ALA A O 1
ATOM 776 N N . CYS A 1 107 ? -9.663 -1.256 -0.156 1.00 98.62 107 CYS A N 1
ATOM 777 C CA . CYS A 1 107 ? -9.345 -0.233 0.832 1.00 98.62 107 CYS A CA 1
ATOM 778 C C . CYS A 1 107 ? -10.462 0.811 0.961 1.00 98.62 107 CYS A C 1
ATOM 780 O O . CYS A 1 107 ? -10.902 1.095 2.076 1.00 98.62 107 CYS A O 1
ATOM 782 N N . LEU A 1 108 ? -10.977 1.336 -0.155 1.00 98.62 108 LEU A N 1
ATOM 783 C CA . LEU A 1 108 ? -12.045 2.342 -0.149 1.00 98.62 108 LEU A CA 1
ATOM 784 C C . LEU A 1 108 ? -13.369 1.775 0.370 1.00 98.62 108 LEU A C 1
ATOM 786 O O . LEU A 1 108 ? -14.030 2.421 1.186 1.00 98.62 108 LEU A O 1
ATOM 790 N N . VAL A 1 109 ? -13.734 0.554 -0.035 1.00 98.50 109 VAL A N 1
ATOM 791 C CA . VAL A 1 109 ? -14.946 -0.131 0.443 1.00 98.50 109 VAL A CA 1
ATOM 792 C C . VAL A 1 109 ? -14.903 -0.311 1.961 1.00 98.50 109 VAL A C 1
ATOM 794 O O . VAL A 1 109 ? -15.863 0.029 2.656 1.00 98.50 109 VAL A O 1
ATOM 797 N N . VAL A 1 110 ? -13.789 -0.810 2.505 1.00 98.31 110 VAL A N 1
ATOM 798 C CA . VAL A 1 110 ? -13.649 -1.028 3.953 1.00 98.31 110 VAL A CA 1
ATOM 799 C C . VAL A 1 110 ? -13.517 0.294 4.712 1.00 98.31 110 VAL A C 1
ATOM 801 O O . VAL A 1 110 ? -14.156 0.465 5.754 1.00 98.31 110 VAL A O 1
ATOM 804 N N . GLY A 1 111 ? -12.736 1.239 4.188 1.00 97.88 111 GLY A N 1
ATOM 805 C CA . GLY A 1 111 ? -12.507 2.553 4.782 1.00 97.88 111 GLY A CA 1
ATOM 806 C C . GLY A 1 111 ? -13.800 3.352 4.928 1.00 97.88 111 GLY A C 1
ATOM 807 O O . GLY A 1 111 ? -14.179 3.710 6.044 1.00 97.88 111 GLY A O 1
ATOM 808 N N . PHE A 1 112 ? -14.535 3.569 3.835 1.00 97.94 112 PHE A N 1
ATOM 809 C CA . PHE A 1 112 ? -15.762 4.371 3.865 1.00 97.94 112 PHE A CA 1
ATOM 810 C C . PHE A 1 112 ? -16.948 3.657 4.508 1.00 97.94 112 PHE A C 1
ATOM 812 O O . PHE A 1 112 ? -17.733 4.300 5.200 1.00 97.94 112 PHE A O 1
ATOM 819 N N . G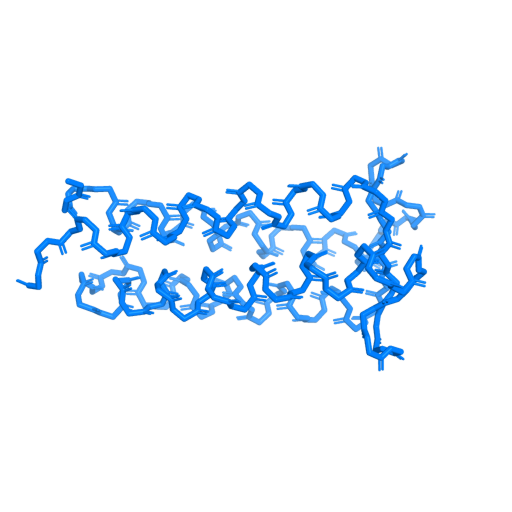LY A 1 113 ? -17.077 2.339 4.343 1.00 96.44 113 GLY A N 1
ATOM 820 C CA . GLY A 1 113 ? -18.182 1.590 4.946 1.00 96.44 113 GLY A CA 1
ATOM 821 C C . GLY A 1 113 ? -17.928 1.106 6.379 1.00 96.44 113 GLY A C 1
ATOM 822 O O . GLY A 1 113 ? -18.715 0.331 6.936 1.00 96.44 113 GLY A O 1
ATOM 823 N N . SER A 1 114 ? -16.832 1.536 7.007 1.00 93.69 114 SER A N 1
ATOM 824 C CA . SER A 1 114 ? -16.649 1.438 8.455 1.00 93.69 114 SER A CA 1
ATOM 825 C C . SER A 1 114 ? -17.097 2.731 9.142 1.00 93.69 114 SER A C 1
ATOM 827 O O . SER A 1 114 ? -16.840 3.833 8.651 1.00 93.69 114 SER A O 1
ATOM 829 N N . LYS A 1 115 ? -17.785 2.588 10.283 1.00 85.12 115 LYS A N 1
ATOM 830 C CA . LYS A 1 115 ? -18.127 3.718 11.156 1.00 85.12 115 LYS A CA 1
ATOM 831 C C . LYS A 1 115 ? -16.846 4.248 11.808 1.00 85.12 115 LYS A C 1
ATOM 833 O O . LYS A 1 115 ? -15.951 3.451 12.095 1.00 85.12 115 LYS A O 1
ATOM 838 N N . SER A 1 116 ? -16.784 5.569 11.968 1.00 68.81 116 SER A N 1
ATOM 839 C CA . SER A 1 116 ? -15.767 6.278 12.754 1.00 68.81 116 SER A CA 1
ATOM 840 C C . SER A 1 116 ? -15.815 5.883 14.220 1.00 68.81 116 SER A C 1
ATOM 842 O O . SER A 1 116 ? -16.958 5.719 14.710 1.00 68.81 116 SER A O 1
#

Secondary structure (DSSP, 8-state):
-GGGHHHHHHHHHHHHHHHHHHHHHSPSSBTTTB---HHHHHHHHHHHHHHHHHTTSHHHHHHHHHHHHHHHHHHHHHHHHHSSEETTTEE--HHHHHHHHHHHHHHHHHHHTS--

pLDDT: mean 97.33, std 3.48, range [68.81, 98.81]

Nearest PDB structures (foldseek):
  2rld-assembly1_A  TM=4.590E-01  e=1.973E+00  Bacteroides thetaiotaomicron VPI-5482
  8a3k-assembly1_UNK  TM=4.744E-01  e=9.035E+00  synthetic construct

Radius of gyration: 13.88 Å; Cα contacts (8 Å, |Δi|>4): 180; chains: 1; bounding box: 35×23×36 Å

=== Feature glossary ===
Legend for the data blocks above and below:

— What the protein is —

The amino-acid sequence is the protein's primary structure: the linear order of residues from the N-terminus to the C-terminus, written in one-letter code. Everything else here — the 3D coordinates, the secondary structure, the domain annotations — is ultimately a consequence of this string.

Database cross-references. InterPro integrates a dozen domain/family signature databases into unified entries with residue-range hits. GO terms attach function/process/location labels with evidence codes. CATH codes position the fold in a four-level structural taxonomy. Organism is the NCBI-taxonomy species name.

— Where its atoms are —

The mmCIF block holds the 3D Cartesian coordinates of each backbone atom (N, Cα, C, O) in ångströms. mmCIF is the PDB's canonical archive format — a tagged-loop text representation of the atomic model.

The six renders are orthographic views along the three Cartesian axes in both directions. Representation (cartoon, sticks, or surface) and color scheme (sequence-rainbow or by-chain) vary across proteins so the training set covers all the common visualization conventions.

— Local backbone conformation —

Secondary structure is the local, repeating backbone conformation. DSSP classifies it into eight states by reading the hydrogen-bond network: three helix types (H, G, I), two β types (E, B), two non-regular types (T, S), and unstructured coil (-).

SS3 is a coarse helix/strand/coil call (letters a/b/c) made by the P-SEA algorithm from inter-Cα distances and dihedrals. It is less detailed than DSSP but needs only Cα positions.

Backbone dihedral angles. Every residue except chain termini has a φ (preceding-C → N → Cα → C) and a ψ (N → Cα → C → next-N). They are reported in degrees following the IUPAC sign convention. Secondary structure is essentially a statement about which (φ, ψ) basin each residue occupies.

— Global shape and packing —

The geometric summary reports three shape descriptors. Rg (radius of gyration) measures how spread out the Cα atoms are about their centre of mass; compact globular proteins have small Rg, elongated or unfolded ones large. Cα contacts (<8 Å, |i−j|>4) count long-range residue pairs in spatial proximity — high for tightly packed folds, near zero for rods or random coil. The bounding-box extents give the protein's footprint along x, y, z in Å.

Solvent accessibility: the surface area of each residue that a 1.4 Å water probe can touch, in Å². When only backbone atoms are present the absolute values are lower than full-atom SASA (side chains contribute most of the area) and are flagged as backbone-only.

Plot images: a contact map (which residues are close in 3D, as an N×N binary image), a Ramachandran scatter (backbone torsion angles, revealing secondary-structure composition at a glance), and — for AlphaFold structures — a PAE heatmap (pairwise prediction confidence).

— Structural neighborhood —

Foldseek's 3Di representation compresses backbone geometry into a per-residue letter drawn from a learned twenty-state alphabet. It captures the tertiary interaction pattern around each residue — which residues are packed against it in space, regardless of where they are in sequence.

Structural nearest neighbors (via Foldseek easy-search vs the PDB). Reported per hit: target PDB id, E-value, and alignment TM-score. A TM-score above ~0.5 is the conventional threshold for 'same fold'.

— Confidence and disorder —

pLDDT (predicted Local Distance Difference Test) is AlphaFold's per-residue confidence score, ranging from 0 to 100. Values above 90 indicate high confidence (typically well-packed cores); 70–90 is confident; 50–70 low confidence; below 50 usually means the region is disordered or the prediction is unreliable there. AlphaFold stores pLDDT in the mmCIF B-factor column.

For experimental (PDB) structures, the B-factor (temperature factor) quantifies the positional spread of each atom in the crystal — a combination of thermal vibration and static disorder — in units of Å². High B-factors mark flexible loops or poorly resolved regions; low B-factors mark the rigid, well-ordered core.

Predicted Aligned Error (PAE) is an AlphaFold confidence matrix: entry (i, j) is the expected error in the position of residue j, in ångströms, when the prediction is superimposed on the true structure at residue i. Low PAE within a block of residues means that block is internally rigid and well-predicted; high PAE between two blocks means their relative placement is uncertain even if each block individually is confident.